Protein AF-A0AAW8KTE1-F1 (afdb_monomer_lite)

pLDDT: mean 93.68, std 6.78, range [60.28, 98.75]

Foldseek 3Di:
DQAPDDPDPCLVVVLVVLCPDVVSKDKDKAFPVCPPLDDDDPDFFDKDFDQQVNCVVVVHDSVVRVVVLVQLQVQWDDWDADSVDFTCTWGPPDPPTRRGDRDRRDHDTMTIDMDGRDDPDDPDDFDDDPVQFGQDVHDGDPPDGDDD

Secondary structure (DSSP, 8-state):
--SSS-TTTTHHHHHHHHHTSGGG-EEEEE-GGGTTSSPPPSSPPEEESSHHHHHHHHTS-HHHHHHHHHHHHHHEE-----TTS--S-EE-S-SS---S----S-SSSEEEEEE-------S------TT-EEEETTEEEEEEE---

Structure (mmCIF, N/CA/C/O backbone):
data_AF-A0AAW8KTE1-F1
#
_entry.id   AF-A0AAW8KTE1-F1
#
loop_
_atom_site.group_PDB
_atom_site.id
_atom_site.type_symbol
_atom_site.label_atom_id
_atom_site.label_alt_id
_atom_site.label_comp_id
_atom_site.label_asym_id
_atom_site.label_entity_id
_atom_site.label_seq_id
_atom_site.pdbx_PDB_ins_code
_atom_site.Cartn_x
_atom_site.Cartn_y
_atom_site.Cartn_z
_atom_site.occupancy
_atom_site.B_iso_or_equiv
_atom_site.auth_seq_id
_atom_site.auth_comp_id
_atom_site.auth_asym_id
_atom_site.auth_atom_id
_atom_site.pdbx_PDB_model_num
ATOM 1 N N . ASP A 1 1 ? 9.555 -0.600 8.625 1.00 89.44 1 ASP A N 1
ATOM 2 C CA . ASP A 1 1 ? 9.144 0.799 8.690 1.00 89.44 1 ASP A CA 1
ATOM 3 C C . ASP A 1 1 ? 8.132 1.171 7.607 1.00 89.44 1 ASP A C 1
ATOM 5 O O . ASP A 1 1 ? 8.443 1.194 6.413 1.00 89.44 1 ASP A O 1
ATOM 9 N N . GLU A 1 2 ? 6.893 1.414 8.018 1.00 89.62 2 GLU A N 1
ATOM 10 C CA . GLU A 1 2 ? 5.809 1.945 7.186 1.00 89.62 2 GLU A CA 1
ATOM 11 C C . GLU A 1 2 ? 5.806 3.478 7.113 1.00 89.62 2 GLU A C 1
ATOM 13 O O . GLU A 1 2 ? 5.233 4.036 6.180 1.00 89.62 2 GLU A O 1
ATOM 18 N N . GLY A 1 3 ? 6.440 4.159 8.072 1.00 89.50 3 GLY A N 1
ATOM 19 C CA . GLY A 1 3 ? 6.468 5.619 8.201 1.00 89.50 3 GLY A CA 1
ATOM 20 C C . GLY A 1 3 ? 7.753 6.280 7.704 1.00 89.50 3 GLY A C 1
ATOM 21 O O . GLY A 1 3 ? 7.876 7.481 7.829 1.00 89.50 3 GLY A O 1
ATOM 22 N N . GLU A 1 4 ? 8.696 5.528 7.142 1.00 89.12 4 GLU A N 1
ATOM 23 C CA . GLU A 1 4 ? 10.080 5.969 6.885 1.00 89.12 4 GLU A CA 1
ATOM 24 C C . GLU A 1 4 ? 10.260 7.259 6.051 1.00 89.12 4 GLU A C 1
ATOM 26 O O . GLU A 1 4 ? 11.167 8.036 6.330 1.00 89.12 4 GLU A O 1
ATOM 31 N N . ASP A 1 5 ? 9.459 7.479 4.998 1.00 86.25 5 ASP A N 1
ATOM 32 C CA . ASP A 1 5 ? 9.621 8.624 4.081 1.00 86.25 5 ASP A CA 1
ATOM 33 C C . ASP A 1 5 ? 8.307 8.959 3.350 1.00 86.25 5 ASP A C 1
ATOM 35 O O . ASP A 1 5 ? 7.384 8.139 3.256 1.00 86.25 5 ASP A O 1
ATOM 39 N N . PHE A 1 6 ? 8.258 10.156 2.765 1.00 76.50 6 PHE A N 1
ATOM 40 C CA . PHE A 1 6 ? 7.196 10.622 1.883 1.00 76.50 6 PHE A CA 1
ATOM 41 C C . PHE A 1 6 ? 7.136 9.863 0.546 1.00 76.50 6 PHE A C 1
ATOM 43 O O . PHE A 1 6 ? 8.109 9.313 0.018 1.00 76.50 6 PHE A O 1
ATOM 50 N N . TRP A 1 7 ? 5.955 9.912 -0.071 1.00 64.94 7 TRP A N 1
ATOM 51 C CA . TRP A 1 7 ? 5.765 9.618 -1.494 1.00 64.94 7 TRP A CA 1
ATOM 52 C C . TRP A 1 7 ? 6.695 10.514 -2.348 1.00 64.94 7 TRP A C 1
ATOM 54 O O . TRP A 1 7 ? 6.834 11.686 -2.001 1.00 64.94 7 TRP A O 1
ATOM 64 N N . PRO A 1 8 ? 7.352 10.050 -3.441 1.00 60.28 8 PRO A N 1
ATOM 65 C CA . PRO A 1 8 ? 7.120 8.837 -4.235 1.00 60.28 8 PRO A CA 1
ATOM 66 C C . PRO A 1 8 ? 8.169 7.718 -4.072 1.00 60.28 8 PRO A C 1
ATOM 68 O O . PRO A 1 8 ? 8.145 6.748 -4.826 1.00 60.28 8 PRO A O 1
ATOM 71 N N . LYS A 1 9 ? 9.112 7.787 -3.129 1.00 61.88 9 LYS A N 1
ATOM 72 C CA . LYS A 1 9 ? 10.313 6.921 -3.177 1.00 61.88 9 LYS A CA 1
ATOM 73 C C . LYS A 1 9 ? 10.082 5.425 -2.893 1.00 61.88 9 LYS A C 1
ATOM 75 O O . LYS A 1 9 ? 11.018 4.638 -3.007 1.00 61.88 9 LYS A O 1
ATOM 80 N N . ARG A 1 10 ? 8.860 4.997 -2.543 1.00 72.25 10 ARG A N 1
ATOM 81 C CA . ARG A 1 10 ? 8.584 3.630 -2.050 1.00 72.25 10 ARG A CA 1
ATOM 82 C C . ARG A 1 10 ? 7.570 2.806 -2.844 1.00 72.25 10 ARG A C 1
ATOM 84 O O . ARG A 1 10 ? 7.363 1.645 -2.491 1.00 72.25 10 ARG A O 1
ATOM 91 N N . TYR A 1 11 ? 6.970 3.323 -3.923 1.00 75.44 11 TYR A N 1
ATOM 92 C CA . TYR A 1 11 ? 5.962 2.544 -4.672 1.00 75.44 11 TYR A CA 1
ATOM 93 C C . TYR A 1 11 ? 6.524 1.215 -5.208 1.00 75.44 11 TYR A C 1
ATOM 95 O O . TYR A 1 11 ? 5.805 0.221 -5.241 1.00 75.44 11 TYR A O 1
ATOM 103 N N . ALA A 1 12 ? 7.816 1.159 -5.554 1.00 78.56 12 ALA A N 1
ATOM 104 C CA . ALA A 1 12 ? 8.465 -0.065 -6.025 1.00 78.56 12 ALA A CA 1
ATOM 105 C C . ALA A 1 12 ? 8.602 -1.136 -4.923 1.00 78.56 12 ALA A C 1
ATOM 107 O O . ALA A 1 12 ? 8.443 -2.328 -5.196 1.00 78.56 12 ALA A O 1
ATOM 108 N N . ILE A 1 13 ? 8.866 -0.726 -3.674 1.00 85.25 13 ILE A N 1
ATOM 109 C CA . ILE A 1 13 ? 8.953 -1.640 -2.524 1.00 85.25 13 ILE A CA 1
ATOM 110 C C . ILE A 1 13 ? 7.561 -2.187 -2.211 1.00 85.25 13 ILE A C 1
ATOM 112 O O . ILE A 1 13 ? 7.375 -3.403 -2.178 1.00 85.25 13 ILE A O 1
ATOM 116 N N . TRP A 1 14 ? 6.573 -1.302 -2.056 1.00 86.75 14 TRP A N 1
ATOM 117 C CA . TRP A 1 14 ? 5.196 -1.698 -1.762 1.00 86.75 14 TRP A CA 1
ATOM 118 C C . TRP A 1 14 ? 4.600 -2.560 -2.870 1.00 86.75 14 TRP A C 1
ATOM 120 O O . TRP A 1 14 ? 4.066 -3.626 -2.582 1.00 86.75 14 TRP A O 1
ATOM 130 N N . GLY A 1 15 ? 4.779 -2.184 -4.139 1.00 89.81 15 GLY A N 1
ATOM 131 C CA . GLY A 1 15 ? 4.321 -2.979 -5.279 1.00 89.81 15 GLY A CA 1
ATOM 132 C C . GLY A 1 15 ? 4.882 -4.403 -5.263 1.00 89.81 15 GLY A C 1
ATOM 133 O O . GLY A 1 15 ? 4.136 -5.359 -5.469 1.00 89.81 15 GLY A O 1
ATOM 134 N N . ARG A 1 16 ? 6.170 -4.571 -4.928 1.00 89.75 16 ARG A N 1
ATOM 135 C CA . ARG A 1 16 ? 6.792 -5.895 -4.766 1.00 89.75 16 ARG A CA 1
ATOM 136 C C . ARG A 1 16 ? 6.205 -6.680 -3.589 1.00 89.75 16 ARG A C 1
ATOM 138 O O . ARG A 1 16 ? 6.032 -7.889 -3.715 1.00 89.75 16 ARG A O 1
ATOM 145 N N . LEU A 1 17 ? 5.937 -6.032 -2.454 1.00 92.31 17 LEU A N 1
ATOM 146 C CA . LEU A 1 17 ? 5.344 -6.685 -1.279 1.00 92.31 17 LEU A CA 1
ATOM 147 C C . LEU A 1 17 ? 3.906 -7.138 -1.553 1.00 92.31 17 LEU A C 1
ATOM 149 O O . LEU A 1 17 ? 3.570 -8.282 -1.253 1.00 92.31 17 LEU A O 1
ATOM 153 N N . VAL A 1 18 ? 3.093 -6.289 -2.190 1.00 94.94 18 VAL A N 1
ATOM 154 C CA . VAL A 1 18 ? 1.717 -6.618 -2.593 1.00 94.94 18 VAL A CA 1
ATOM 155 C C . VAL A 1 18 ? 1.707 -7.740 -3.633 1.00 94.94 18 VAL A C 1
ATOM 157 O O . VAL A 1 18 ? 0.908 -8.664 -3.525 1.00 94.94 18 VAL A O 1
ATOM 160 N N . ALA A 1 19 ? 2.636 -7.736 -4.595 1.00 94.50 19 ALA A N 1
ATOM 161 C CA . ALA A 1 19 ? 2.740 -8.795 -5.605 1.00 94.50 19 ALA A CA 1
ATOM 162 C C . ALA A 1 19 ? 3.029 -10.189 -5.021 1.00 94.50 19 ALA A C 1
ATOM 164 O O . ALA A 1 19 ? 2.783 -11.189 -5.694 1.00 94.50 19 ALA A O 1
ATOM 165 N N . LYS A 1 20 ? 3.555 -10.260 -3.791 1.00 95.62 20 LYS A N 1
ATOM 166 C CA . LYS A 1 20 ? 3.801 -11.511 -3.059 1.00 95.62 20 LYS A CA 1
ATOM 167 C C . LYS A 1 20 ? 2.612 -11.969 -2.209 1.00 95.62 20 LYS A C 1
ATOM 169 O O . LYS A 1 20 ? 2.659 -13.081 -1.692 1.00 95.62 20 LYS A O 1
ATOM 174 N N . GLN A 1 21 ? 1.579 -11.145 -2.045 1.00 96.25 21 GLN A N 1
ATOM 175 C CA . GLN A 1 21 ? 0.380 -11.528 -1.303 1.00 96.25 21 GLN A CA 1
ATOM 176 C C . GLN A 1 21 ? -0.519 -12.449 -2.142 1.00 96.25 21 GLN A C 1
ATOM 178 O O . GLN A 1 21 ? -0.499 -12.368 -3.377 1.00 96.25 21 GLN A O 1
ATOM 183 N N . PRO A 1 22 ? -1.341 -13.306 -1.507 1.00 95.06 22 PRO A N 1
ATOM 184 C CA . PRO A 1 22 ? -2.375 -14.062 -2.205 1.00 95.06 22 PRO A CA 1
ATOM 185 C C . PRO A 1 22 ? -3.233 -13.143 -3.080 1.00 95.06 22 PRO A C 1
ATOM 187 O O . PRO A 1 22 ? -3.622 -12.061 -2.653 1.00 95.06 22 PRO A O 1
ATOM 190 N N . GLN A 1 23 ? -3.505 -13.559 -4.320 1.00 95.25 23 GLN A N 1
ATOM 191 C CA . GLN A 1 23 ? -4.252 -12.768 -5.316 1.00 95.25 23 GLN A CA 1
ATOM 192 C C . GLN A 1 23 ? -3.635 -11.398 -5.666 1.00 95.25 23 GLN A C 1
ATOM 194 O O . GLN A 1 23 ? -4.275 -10.598 -6.351 1.00 95.25 23 GLN A O 1
ATOM 199 N N . GLN A 1 24 ? -2.397 -11.134 -5.228 1.00 96.62 24 GLN A N 1
ATOM 200 C CA . GLN A 1 24 ? -1.677 -9.881 -5.453 1.00 96.62 24 GLN A CA 1
ATOM 201 C C . GLN A 1 24 ? -2.480 -8.656 -4.997 1.00 96.62 24 GLN A C 1
ATOM 203 O O . GLN A 1 24 ? -2.564 -7.653 -5.708 1.00 96.62 24 GLN A O 1
ATOM 208 N N . ILE A 1 25 ? -3.118 -8.758 -3.831 1.00 95.75 25 ILE A N 1
ATOM 209 C CA . ILE A 1 25 ? -3.950 -7.703 -3.260 1.0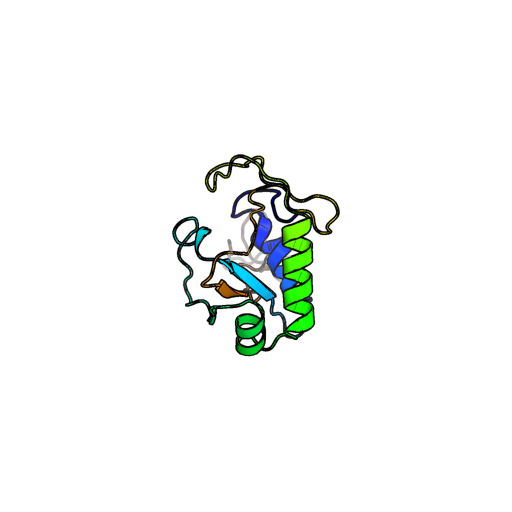0 95.75 25 ILE A CA 1
ATOM 210 C C . ILE A 1 25 ? -3.500 -7.367 -1.840 1.00 95.75 25 ILE A C 1
ATOM 212 O O . ILE A 1 25 ? -3.097 -8.238 -1.072 1.00 95.75 25 ILE A O 1
ATOM 216 N N . ALA A 1 26 ? -3.577 -6.086 -1.500 1.00 96.06 26 ALA A N 1
ATOM 217 C CA . ALA A 1 26 ? -3.502 -5.580 -0.136 1.00 96.06 26 ALA A CA 1
ATOM 218 C C . ALA A 1 26 ? -4.541 -4.467 0.043 1.00 96.06 26 ALA A C 1
ATOM 220 O O . ALA A 1 26 ? -5.155 -4.031 -0.932 1.00 96.06 26 ALA A O 1
ATOM 221 N N . TYR A 1 27 ? -4.728 -3.986 1.269 1.00 96.31 27 TYR A N 1
ATOM 222 C CA . TYR A 1 27 ? -5.657 -2.899 1.564 1.00 96.31 27 TYR A CA 1
ATOM 223 C C . TYR A 1 27 ? -4.964 -1.812 2.379 1.00 96.31 27 TYR A C 1
ATOM 225 O O . TYR A 1 27 ? -4.323 -2.104 3.383 1.00 96.31 27 TYR A O 1
ATOM 233 N N . SER A 1 28 ? -5.111 -0.557 1.954 1.00 95.00 28 SER A N 1
ATOM 234 C CA . SER A 1 28 ? -4.825 0.600 2.802 1.00 95.00 28 SER A CA 1
ATOM 235 C C . SER A 1 28 ? -6.092 0.944 3.574 1.00 95.00 28 SER A C 1
ATOM 237 O O . SER A 1 28 ? -7.118 1.253 2.960 1.00 95.00 28 SER A O 1
ATOM 239 N N . ILE A 1 29 ? -6.030 0.840 4.901 1.00 97.31 29 ILE A N 1
ATOM 240 C CA . ILE A 1 29 ? -7.154 1.118 5.794 1.00 97.31 29 ILE A CA 1
ATOM 241 C C . ILE A 1 29 ? -6.929 2.466 6.467 1.00 97.31 29 ILE A C 1
ATOM 243 O O . ILE A 1 29 ? -5.851 2.733 6.993 1.00 97.31 29 ILE A O 1
ATOM 247 N N . ILE A 1 30 ? -7.957 3.307 6.443 1.00 96.62 30 ILE A N 1
ATOM 248 C CA . ILE A 1 30 ? -7.983 4.597 7.130 1.00 96.62 30 ILE A CA 1
ATOM 249 C C . ILE A 1 30 ? -9.303 4.760 7.875 1.00 96.62 30 ILE A C 1
ATOM 251 O O . ILE A 1 30 ? -10.283 4.061 7.603 1.00 96.62 30 ILE A O 1
ATOM 255 N N . ASP A 1 31 ? -9.353 5.754 8.749 1.00 97.19 31 ASP A N 1
ATOM 256 C CA . ASP A 1 31 ? -10.585 6.203 9.376 1.00 97.19 31 ASP A CA 1
ATOM 257 C C . ASP A 1 31 ? -10.913 7.657 8.997 1.00 97.19 31 ASP A C 1
ATOM 259 O O . ASP A 1 31 ? -10.253 8.282 8.155 1.00 97.19 31 ASP A O 1
ATOM 263 N N . SER A 1 32 ? -11.980 8.194 9.582 1.00 96.62 32 SER A N 1
ATOM 264 C CA . SER A 1 32 ? -12.481 9.526 9.246 1.00 96.62 32 SER A CA 1
ATOM 265 C C . SER A 1 32 ? -11.476 10.659 9.491 1.00 96.62 32 SER A C 1
ATOM 267 O O . SER A 1 32 ? -11.560 11.684 8.810 1.00 96.62 32 SER A O 1
ATOM 269 N N . LYS A 1 33 ? -10.487 10.479 10.380 1.00 95.56 33 LYS A N 1
ATOM 270 C CA . LYS A 1 33 ? -9.476 11.502 10.703 1.00 95.56 33 LYS A CA 1
ATOM 271 C C . LYS A 1 33 ? -8.530 11.776 9.541 1.00 95.56 33 LYS A C 1
ATOM 273 O O . LYS A 1 33 ? -7.981 12.873 9.451 1.00 95.56 33 LYS A O 1
ATOM 278 N N . ALA A 1 34 ? -8.321 10.798 8.661 1.00 93.12 34 ALA A N 1
ATOM 279 C CA . ALA A 1 34 ? -7.401 10.918 7.532 1.00 93.12 34 ALA A CA 1
ATOM 280 C C . ALA A 1 34 ? -8.031 11.595 6.303 1.00 93.12 34 ALA A C 1
ATOM 282 O O . ALA A 1 34 ? -7.312 12.022 5.399 1.00 93.12 34 ALA A O 1
ATOM 283 N N . ILE A 1 35 ? -9.362 11.705 6.240 1.00 91.50 35 ILE A N 1
ATOM 284 C CA . ILE A 1 35 ? -10.056 12.267 5.076 1.00 91.50 35 ILE A CA 1
ATOM 285 C C . ILE A 1 35 ? -9.619 13.719 4.842 1.00 91.50 35 ILE A C 1
ATOM 287 O O . ILE A 1 35 ? -9.644 14.552 5.744 1.00 91.50 35 ILE A O 1
ATOM 291 N N . GLY A 1 36 ? -9.201 14.014 3.607 1.00 89.50 36 GLY A N 1
ATOM 292 C CA . GLY A 1 36 ? -8.692 15.330 3.210 1.00 89.50 36 GLY A CA 1
ATOM 293 C C . GLY A 1 36 ? -7.219 15.588 3.553 1.00 89.50 36 GLY A C 1
ATOM 294 O O . GLY A 1 36 ? -6.730 16.674 3.260 1.00 89.50 36 GLY A O 1
ATOM 295 N N . ARG A 1 37 ? -6.502 14.615 4.135 1.00 89.88 37 ARG A N 1
ATOM 296 C CA . ARG A 1 37 ? -5.081 14.736 4.527 1.00 89.88 37 ARG A CA 1
ATOM 297 C C . ARG A 1 37 ? -4.115 13.961 3.623 1.00 89.88 37 ARG A C 1
ATOM 299 O O . ARG A 1 37 ? -2.952 13.788 3.965 1.00 89.88 37 ARG A O 1
ATOM 306 N N . PHE A 1 38 ? -4.590 13.470 2.483 1.00 85.38 38 PHE A N 1
ATOM 307 C CA . PHE A 1 38 ? -3.789 12.771 1.479 1.00 85.38 38 PHE A CA 1
ATOM 308 C C . PHE A 1 38 ? -4.358 13.027 0.078 1.00 85.38 38 PHE A C 1
ATOM 310 O O . PHE A 1 38 ? -5.480 13.516 -0.068 1.00 85.38 38 PHE A O 1
ATOM 317 N N . MET A 1 39 ? -3.572 12.710 -0.957 1.00 83.50 39 MET A N 1
ATOM 318 C CA . MET A 1 39 ? -3.991 12.870 -2.351 1.00 83.50 39 MET A CA 1
ATOM 319 C C . MET A 1 39 ? -5.291 12.088 -2.618 1.00 83.50 39 MET A C 1
ATOM 321 O O . MET A 1 39 ? -5.342 10.903 -2.283 1.00 83.50 39 MET A O 1
ATOM 325 N N . PRO A 1 40 ? -6.322 12.704 -3.229 1.00 84.62 40 PRO A N 1
ATOM 326 C CA . PRO A 1 40 ? -7.589 12.031 -3.477 1.00 84.62 40 PRO A CA 1
ATOM 327 C C . PRO A 1 40 ? -7.399 10.710 -4.236 1.00 84.62 40 PRO A C 1
ATOM 329 O O . PRO A 1 40 ? -6.682 10.675 -5.241 1.00 84.62 40 PRO A O 1
ATOM 332 N N . PRO A 1 41 ? -8.025 9.617 -3.776 1.00 86.00 41 PRO A N 1
ATOM 333 C CA . PRO A 1 41 ? -7.911 8.332 -4.440 1.00 86.00 41 PRO A CA 1
ATOM 334 C C . PRO A 1 41 ? -8.673 8.365 -5.770 1.00 86.00 41 PRO A C 1
ATOM 336 O O . PRO A 1 41 ? -9.753 8.943 -5.870 1.00 86.00 41 PRO A O 1
ATOM 339 N N . VAL A 1 42 ? -8.120 7.709 -6.793 1.00 86.44 42 VAL A N 1
ATOM 340 C CA . VAL A 1 42 ? -8.769 7.586 -8.114 1.00 86.44 42 VAL A CA 1
ATOM 341 C C . VAL A 1 42 ? -10.041 6.735 -8.031 1.00 86.44 42 VAL A C 1
ATOM 343 O O . VAL A 1 42 ? -11.005 6.978 -8.752 1.00 86.44 42 VAL A O 1
ATOM 346 N N . PHE A 1 43 ? -10.054 5.746 -7.134 1.00 88.31 43 PHE A N 1
ATOM 347 C CA . PHE A 1 43 ? -11.180 4.843 -6.913 1.00 88.31 43 PHE A CA 1
ATOM 348 C C . PHE A 1 43 ? -11.785 5.053 -5.527 1.00 88.31 43 PHE A C 1
ATOM 350 O O . PHE A 1 43 ? -11.076 5.334 -4.560 1.00 88.31 43 PHE A O 1
ATOM 357 N N . ALA A 1 44 ? -13.102 4.872 -5.423 1.00 91.31 44 ALA A N 1
ATOM 358 C CA . ALA A 1 44 ? -13.790 4.921 -4.142 1.00 91.31 44 ALA A CA 1
ATOM 359 C C . ALA A 1 44 ? -13.319 3.782 -3.223 1.00 91.31 44 ALA A C 1
ATOM 361 O O . ALA A 1 44 ? -13.203 2.632 -3.648 1.00 91.31 44 ALA A O 1
ATOM 362 N N . GLY A 1 45 ? -13.075 4.109 -1.954 1.00 94.06 45 GLY A N 1
ATOM 363 C CA . GLY A 1 45 ? -12.804 3.119 -0.918 1.00 94.06 45 GLY A CA 1
ATOM 364 C C . GLY A 1 45 ? -14.088 2.431 -0.462 1.00 94.06 45 GLY A C 1
ATOM 365 O O . GLY A 1 45 ? -15.168 3.028 -0.466 1.00 94.06 45 GLY A O 1
ATOM 366 N N . VAL A 1 46 ? -13.969 1.180 -0.025 1.00 98.00 46 VAL A N 1
ATOM 367 C CA . VAL A 1 46 ? -15.063 0.471 0.644 1.00 98.00 46 VAL A CA 1
ATOM 368 C C . VAL A 1 46 ? -15.269 1.106 2.014 1.00 98.00 46 VAL A C 1
ATOM 370 O O . VAL A 1 46 ? -14.326 1.178 2.793 1.00 98.00 46 VAL A O 1
ATOM 373 N N . LYS A 1 47 ? -16.486 1.577 2.298 1.00 98.19 47 LYS A N 1
ATOM 374 C CA . LYS A 1 47 ? -16.843 2.278 3.539 1.00 98.19 47 LYS A CA 1
ATOM 375 C C . LYS A 1 47 ? -17.609 1.365 4.499 1.00 98.19 47 LYS A C 1
ATOM 377 O O . LYS A 1 47 ? -18.544 0.674 4.077 1.00 98.19 47 LYS A O 1
ATOM 382 N N . ALA A 1 48 ? -17.281 1.429 5.785 1.00 98.56 48 ALA A N 1
ATOM 383 C CA . ALA A 1 48 ? -17.980 0.723 6.860 1.00 98.56 48 ALA A CA 1
ATOM 384 C C . ALA A 1 48 ? -17.983 1.536 8.164 1.00 98.56 48 ALA A C 1
ATOM 386 O O . ALA A 1 48 ? -17.184 2.458 8.328 1.00 98.56 48 ALA A O 1
ATOM 387 N N . ASN A 1 49 ? -18.875 1.204 9.095 1.00 98.50 49 ASN A N 1
ATOM 388 C CA . ASN A 1 49 ? -18.960 1.857 10.406 1.00 98.50 49 ASN A CA 1
ATOM 389 C C . ASN A 1 49 ? -18.219 1.084 11.511 1.00 98.50 49 ASN A C 1
ATOM 391 O O . ASN A 1 49 ? -18.113 1.579 12.628 1.00 98.50 49 ASN A O 1
ATOM 395 N N . SER A 1 50 ? -17.676 -0.097 11.206 1.00 98.69 50 SER A N 1
ATOM 396 C CA . SER A 1 50 ? -16.795 -0.867 12.091 1.00 98.69 50 SER A CA 1
ATOM 397 C C . SER A 1 50 ? -15.720 -1.616 11.293 1.00 98.69 50 SER A C 1
ATOM 399 O O . SER A 1 50 ? -15.884 -1.848 10.094 1.00 98.69 50 SER A O 1
ATOM 401 N N . ILE A 1 51 ? -14.628 -2.015 11.955 1.00 98.69 51 ILE A N 1
ATOM 402 C CA . ILE A 1 51 ? -13.569 -2.838 11.342 1.00 98.69 51 ILE A CA 1
ATOM 403 C C . ILE A 1 51 ? -14.095 -4.223 10.946 1.00 98.69 51 ILE A C 1
ATOM 405 O O . ILE A 1 51 ? -13.749 -4.720 9.877 1.00 98.69 51 ILE A O 1
ATOM 409 N N . GLN A 1 52 ? -14.987 -4.811 11.750 1.00 98.62 52 GLN A N 1
ATOM 410 C CA . GLN A 1 52 ? -15.637 -6.080 11.419 1.00 98.62 52 GLN A CA 1
ATOM 411 C C . GLN A 1 52 ? -16.447 -5.975 10.118 1.00 98.62 52 GLN A C 1
ATOM 413 O O . GLN A 1 52 ? -16.237 -6.764 9.200 1.00 98.62 52 GLN A O 1
ATOM 418 N N . GLU A 1 53 ? -17.332 -4.977 10.011 1.00 98.75 53 GLU A N 1
ATOM 419 C CA . GLU A 1 53 ? -18.134 -4.758 8.800 1.00 98.75 53 GLU A CA 1
ATOM 420 C C . GLU A 1 53 ? -17.228 -4.457 7.593 1.00 98.75 53 GLU A C 1
ATOM 422 O O . GLU A 1 53 ? -17.501 -4.892 6.472 1.00 98.75 53 GLU A O 1
ATOM 427 N N . LEU A 1 54 ? -16.126 -3.729 7.811 1.00 98.75 54 LEU A N 1
ATOM 428 C CA . LEU A 1 54 ? -15.143 -3.456 6.767 1.00 98.75 54 LEU A CA 1
ATOM 429 C C . LEU A 1 54 ? -14.522 -4.752 6.243 1.00 98.75 54 LEU A C 1
ATOM 431 O O . LEU A 1 54 ? -14.498 -4.938 5.028 1.00 98.75 54 LEU A O 1
ATOM 435 N N . ALA A 1 55 ? -14.066 -5.634 7.140 1.00 98.62 55 ALA A N 1
ATOM 436 C CA . ALA A 1 55 ? -13.454 -6.919 6.808 1.00 98.62 55 ALA A CA 1
ATOM 437 C C . ALA A 1 55 ? -14.387 -7.789 5.962 1.00 98.62 55 ALA A C 1
ATOM 439 O O . ALA A 1 55 ? -13.987 -8.280 4.906 1.00 98.62 55 ALA A O 1
ATOM 440 N N . GLU A 1 56 ? -15.647 -7.909 6.385 1.00 98.44 56 GLU A N 1
ATOM 441 C CA . GLU A 1 56 ? -16.682 -8.668 5.679 1.00 98.44 56 GLU A CA 1
ATOM 442 C C . GLU A 1 56 ? -16.896 -8.122 4.258 1.00 98.44 56 GLU A C 1
ATOM 444 O O . GLU A 1 56 ? -16.914 -8.887 3.292 1.00 98.44 56 GLU A O 1
ATOM 449 N N . LYS A 1 57 ? -16.975 -6.793 4.102 1.00 98.44 57 LYS A N 1
ATOM 450 C CA . LYS A 1 57 ? -17.162 -6.142 2.793 1.00 98.44 57 LYS A CA 1
ATOM 451 C C . LYS A 1 57 ? -15.980 -6.315 1.840 1.00 98.44 57 LYS A C 1
ATOM 453 O O . LYS A 1 57 ? -16.189 -6.325 0.628 1.00 98.44 57 LYS A O 1
ATOM 458 N N . ILE A 1 58 ? -14.756 -6.412 2.359 1.00 97.56 58 ILE A N 1
ATOM 459 C CA . ILE A 1 58 ? -13.546 -6.610 1.543 1.00 97.56 58 ILE A CA 1
ATOM 460 C C . ILE A 1 58 ? -13.112 -8.078 1.443 1.00 97.56 58 ILE A C 1
ATOM 462 O O . ILE A 1 58 ? -12.125 -8.365 0.770 1.00 97.56 58 ILE A O 1
ATOM 466 N N . GLY A 1 59 ? -13.850 -9.006 2.061 1.00 97.19 59 GLY A N 1
ATOM 467 C CA . GLY A 1 59 ? -13.590 -10.445 1.987 1.00 97.19 59 GLY A CA 1
ATOM 468 C C . GLY A 1 59 ? -12.387 -10.923 2.808 1.00 97.19 59 GLY A C 1
ATOM 469 O O . GLY A 1 59 ? -11.764 -11.917 2.436 1.00 97.19 59 GLY A O 1
ATOM 470 N N . LEU A 1 60 ? -12.043 -10.228 3.896 1.00 97.75 60 LEU A N 1
ATOM 471 C CA . LEU A 1 60 ? -11.029 -10.664 4.864 1.00 97.75 60 LEU A CA 1
ATOM 472 C C . LEU A 1 60 ? -11.678 -11.328 6.085 1.00 97.75 60 LEU A C 1
ATOM 474 O O . LEU A 1 60 ? -12.841 -11.081 6.401 1.00 97.75 60 LEU A O 1
ATOM 478 N N . ASP A 1 61 ? -10.910 -12.151 6.803 1.00 98.31 61 ASP A N 1
ATOM 479 C CA . ASP A 1 61 ? -11.352 -12.692 8.089 1.00 98.31 61 ASP A CA 1
ATOM 480 C C . ASP A 1 61 ? -11.503 -11.561 9.117 1.00 98.31 61 ASP A C 1
ATOM 482 O O . ASP A 1 61 ? -10.538 -10.876 9.465 1.00 98.31 61 ASP A O 1
ATOM 486 N N . ALA A 1 62 ? -12.728 -11.367 9.606 1.00 98.44 62 ALA A N 1
ATOM 487 C CA . ALA A 1 62 ? -13.052 -10.246 10.477 1.00 98.44 62 ALA A CA 1
ATOM 488 C C . ALA A 1 62 ? -12.330 -10.297 11.825 1.00 98.44 62 ALA A C 1
ATOM 490 O O . ALA A 1 62 ? -11.902 -9.259 12.323 1.00 98.44 62 ALA A O 1
ATOM 491 N N . LYS A 1 63 ? -12.155 -11.490 12.404 1.00 98.50 63 LYS A N 1
ATOM 492 C CA . LYS A 1 63 ? -11.460 -11.641 13.691 1.00 98.50 63 LYS A CA 1
ATOM 493 C C . LYS A 1 63 ? -9.993 -11.252 13.567 1.00 98.50 63 LYS A C 1
ATOM 495 O O . LYS A 1 63 ? -9.497 -10.492 14.392 1.00 98.50 63 LYS A O 1
ATOM 500 N N . THR A 1 64 ? -9.335 -11.735 12.517 1.00 98.44 64 THR A N 1
ATOM 501 C CA . THR A 1 64 ? -7.939 -11.420 12.211 1.00 98.44 64 THR A CA 1
ATOM 502 C C . THR A 1 64 ? -7.768 -9.923 11.989 1.00 98.44 64 THR A C 1
ATOM 504 O O . THR A 1 64 ? -6.895 -9.325 12.608 1.00 98.44 64 THR A O 1
ATOM 507 N N . LEU A 1 65 ? -8.626 -9.291 11.174 1.00 98.56 65 LEU A N 1
ATOM 508 C CA . LEU A 1 65 ? -8.493 -7.858 10.906 1.00 98.56 65 LEU A CA 1
ATOM 509 C C . LEU A 1 65 ? -8.738 -7.001 12.155 1.00 98.56 65 LEU A C 1
ATOM 511 O O . LEU A 1 65 ? -7.979 -6.065 12.398 1.00 98.56 65 LEU A O 1
ATOM 515 N N . CYS A 1 66 ? -9.766 -7.312 12.951 1.00 98.56 66 CYS A N 1
ATOM 516 C CA . CYS A 1 66 ? -10.008 -6.614 14.215 1.00 98.56 66 CYS A CA 1
ATOM 517 C C . CYS A 1 66 ? -8.798 -6.728 15.146 1.00 98.56 66 CYS A C 1
ATOM 519 O O . CYS A 1 66 ? -8.338 -5.711 15.653 1.00 98.56 66 CYS A O 1
ATOM 521 N N . HIS A 1 67 ? -8.236 -7.931 15.294 1.00 98.50 67 HIS A N 1
ATOM 522 C CA . HIS A 1 67 ? -7.048 -8.147 16.113 1.00 98.50 67 HIS A CA 1
ATOM 523 C C . HIS A 1 67 ? -5.842 -7.343 15.609 1.00 98.50 67 HIS A C 1
ATOM 525 O O . HIS A 1 67 ? -5.204 -6.653 16.393 1.00 98.50 67 HIS A O 1
ATOM 531 N N . THR A 1 68 ? -5.580 -7.337 14.297 1.00 98.19 68 THR A N 1
ATOM 532 C CA . THR A 1 68 ? -4.500 -6.530 13.705 1.00 98.19 68 THR A CA 1
ATOM 533 C C . THR A 1 68 ? -4.672 -5.034 13.981 1.00 98.19 68 THR A C 1
ATOM 535 O O . THR A 1 68 ? -3.699 -4.345 14.280 1.00 98.19 68 THR A O 1
ATOM 538 N N . VAL A 1 69 ? -5.900 -4.509 13.893 1.00 98.38 69 VAL A N 1
ATOM 539 C CA . VAL A 1 69 ? -6.172 -3.093 14.193 1.00 98.38 69 VAL A CA 1
ATOM 540 C C . VAL A 1 69 ? -6.023 -2.800 15.688 1.00 98.38 69 VAL A C 1
ATOM 542 O O . VAL A 1 69 ? -5.488 -1.754 16.049 1.00 98.38 69 VAL A O 1
ATOM 545 N N . GLU A 1 70 ? -6.449 -3.713 16.559 1.00 98.38 70 GLU A N 1
ATOM 546 C CA . GLU A 1 70 ? -6.241 -3.603 18.006 1.00 98.38 70 GLU A CA 1
ATOM 547 C C . GLU A 1 70 ? -4.749 -3.581 18.363 1.00 98.38 70 GLU A C 1
ATOM 549 O O . GLU A 1 70 ? -4.327 -2.694 19.103 1.00 98.38 70 GLU A O 1
ATOM 554 N N . GLU A 1 71 ? -3.945 -4.488 17.802 1.00 98.38 71 GLU A N 1
ATOM 555 C CA . GLU A 1 71 ? -2.488 -4.520 17.992 1.00 98.38 71 GLU A CA 1
ATOM 556 C C . GLU A 1 71 ? -1.826 -3.231 17.494 1.00 98.38 71 GLU A C 1
ATOM 558 O O . GLU A 1 71 ? -1.006 -2.640 18.196 1.00 98.38 71 GLU A O 1
ATOM 563 N N . PHE A 1 72 ? -2.218 -2.743 16.313 1.00 98.38 72 PHE A N 1
ATOM 564 C CA . PHE A 1 72 ? -1.722 -1.476 15.780 1.00 98.38 72 PHE A CA 1
ATOM 565 C C . PHE A 1 72 ? -2.071 -0.290 16.689 1.00 98.38 72 PHE A C 1
ATOM 567 O O . PHE A 1 72 ? -1.206 0.534 16.988 1.00 98.38 72 PHE A O 1
ATOM 574 N N . ASN A 1 73 ? -3.316 -0.213 17.164 1.00 98.38 73 ASN A N 1
ATOM 575 C CA . ASN A 1 73 ? -3.757 0.847 18.067 1.00 98.38 73 ASN A CA 1
ATOM 576 C C . ASN A 1 73 ? -3.015 0.786 19.409 1.00 98.38 73 ASN A C 1
ATOM 578 O O . ASN A 1 73 ? -2.626 1.824 19.928 1.00 98.38 73 ASN A O 1
ATOM 582 N N . GLN A 1 74 ? -2.767 -0.407 19.956 1.00 98.38 74 GLN A N 1
ATOM 583 C CA . GLN A 1 74 ? -1.981 -0.578 21.186 1.00 98.38 74 GLN A CA 1
ATOM 584 C C . GLN A 1 74 ? -0.505 -0.205 21.008 1.00 98.38 74 GLN A C 1
ATOM 586 O O . GLN A 1 74 ? 0.131 0.246 21.959 1.00 98.38 74 GLN A O 1
ATOM 591 N N . ALA A 1 75 ? 0.037 -0.396 19.805 1.00 98.31 75 ALA A N 1
ATOM 592 C CA . ALA A 1 75 ? 1.416 -0.065 19.473 1.00 98.31 75 ALA A CA 1
ATOM 593 C C . ALA A 1 75 ? 1.638 1.438 19.253 1.00 98.31 75 ALA A C 1
ATOM 595 O O . ALA A 1 75 ? 2.780 1.887 19.298 1.00 98.31 75 ALA A O 1
ATOM 596 N N . CYS A 1 76 ? 0.586 2.215 18.982 1.00 98.38 76 CYS A N 1
ATOM 597 C CA . CYS A 1 76 ? 0.693 3.642 18.693 1.00 98.38 76 CYS A CA 1
ATOM 598 C C . CYS A 1 76 ? 1.193 4.446 19.904 1.00 98.38 76 CYS A C 1
ATOM 600 O O . CYS A 1 76 ? 0.636 4.399 20.999 1.00 98.38 76 CYS A O 1
ATOM 602 N N . VAL A 1 77 ? 2.217 5.260 19.665 1.00 97.81 77 VAL A N 1
ATOM 603 C CA . VAL A 1 77 ? 2.773 6.229 20.605 1.00 97.81 77 VAL A CA 1
ATOM 604 C C . VAL A 1 77 ? 2.326 7.618 20.171 1.00 97.81 77 VAL A C 1
ATOM 606 O O . VAL A 1 77 ? 2.590 8.057 19.049 1.00 97.81 77 VAL A O 1
ATOM 609 N N . GLN A 1 78 ? 1.621 8.307 21.067 1.00 95.69 78 GLN A N 1
ATOM 610 C CA . GLN A 1 78 ? 1.077 9.630 20.797 1.00 95.69 78 GLN A CA 1
ATOM 611 C C . GLN A 1 78 ? 2.196 10.663 20.596 1.00 95.69 78 GLN A C 1
ATOM 613 O O . GLN A 1 78 ? 3.055 10.827 21.459 1.00 95.69 78 GLN A O 1
ATOM 618 N N . GLY A 1 79 ? 2.108 11.410 19.495 1.00 95.69 79 GLY A N 1
ATOM 619 C CA . GLY A 1 79 ? 2.915 12.596 19.218 1.00 95.69 79 GLY A CA 1
ATOM 620 C C . GLY A 1 79 ? 2.055 13.790 18.787 1.00 95.69 79 GLY A C 1
ATOM 621 O O . GLY A 1 79 ? 0.849 13.858 19.051 1.00 95.69 79 GLY A O 1
ATOM 622 N N . THR A 1 80 ? 2.678 14.733 18.093 1.00 97.06 80 THR A N 1
ATOM 623 C CA . THR A 1 80 ? 2.074 15.902 17.450 1.00 97.06 80 THR A CA 1
ATOM 624 C C . THR A 1 80 ? 1.841 15.629 15.966 1.00 97.06 80 THR A C 1
ATOM 626 O O . THR A 1 80 ? 2.676 15.923 15.113 1.00 97.06 80 THR A O 1
ATOM 629 N N . PHE A 1 81 ? 0.664 15.093 15.642 1.00 95.38 81 PHE A N 1
ATOM 630 C CA . PHE A 1 81 ? 0.335 14.709 14.270 1.00 95.38 81 PHE A CA 1
ATOM 631 C C . PHE A 1 81 ? 0.479 15.863 13.270 1.00 95.38 81 PHE A C 1
ATOM 633 O O . PHE A 1 81 ? -0.171 16.908 13.397 1.00 95.38 81 PHE A O 1
ATOM 640 N N . ASN A 1 82 ? 1.247 15.624 12.208 1.00 94.25 82 ASN A N 1
ATOM 641 C CA . ASN A 1 82 ? 1.347 16.524 11.070 1.00 94.25 82 ASN A CA 1
ATOM 642 C C . ASN A 1 82 ? 1.558 15.751 9.760 1.00 94.25 82 ASN A C 1
ATOM 644 O O . ASN A 1 82 ? 2.662 15.346 9.416 1.00 94.25 82 ASN A O 1
ATOM 648 N N . HIS A 1 83 ? 0.490 15.635 8.969 1.00 91.56 83 HIS A N 1
ATOM 649 C CA . HIS A 1 83 ? 0.495 14.935 7.678 1.00 91.56 83 HIS A CA 1
ATOM 650 C C . HIS A 1 83 ? 1.436 15.512 6.601 1.00 91.56 83 HIS A C 1
ATOM 652 O O . HIS A 1 83 ? 1.619 14.872 5.567 1.00 91.56 83 HIS A O 1
ATOM 658 N N . THR A 1 84 ? 1.999 16.712 6.789 1.00 91.12 84 THR A N 1
ATOM 659 C CA . THR A 1 84 ? 2.856 17.371 5.786 1.00 91.12 84 THR A CA 1
ATOM 660 C C . THR A 1 84 ? 4.345 17.309 6.108 1.00 91.12 84 THR A C 1
ATOM 662 O O . THR A 1 84 ? 5.147 17.736 5.281 1.00 91.12 84 THR A O 1
ATOM 665 N N . VAL A 1 85 ? 4.736 16.818 7.289 1.00 93.25 85 VAL A N 1
ATOM 666 C CA . VAL A 1 85 ? 6.146 16.600 7.670 1.00 93.25 85 VAL A CA 1
ATOM 667 C C . VAL A 1 85 ? 6.327 15.201 8.259 1.00 93.25 85 VAL A C 1
ATOM 669 O O . VAL A 1 85 ? 5.348 14.531 8.566 1.00 93.25 85 VAL A O 1
ATOM 672 N N . LEU A 1 86 ? 7.573 14.753 8.391 1.00 94.69 86 LEU A N 1
ATOM 673 C CA . LEU A 1 86 ? 7.908 13.593 9.211 1.00 94.69 86 LEU A CA 1
ATOM 674 C C . LEU A 1 86 ? 7.606 13.957 10.676 1.00 94.69 86 LEU A C 1
ATOM 676 O O . LEU A 1 86 ? 8.350 14.735 11.272 1.00 94.69 86 LEU A O 1
ATOM 680 N N . ASP A 1 87 ? 6.472 13.491 11.203 1.00 96.00 87 ASP A N 1
ATOM 681 C CA . ASP A 1 87 ? 6.000 13.810 12.556 1.00 96.00 87 ASP A CA 1
ATOM 682 C C . ASP A 1 87 ? 6.497 12.818 13.625 1.00 96.00 87 ASP A C 1
ATOM 684 O O . ASP A 1 87 ? 7.120 11.806 13.343 1.00 96.00 87 ASP A O 1
ATOM 688 N N . ASP A 1 88 ? 6.239 13.101 14.891 1.00 97.12 88 ASP A N 1
ATOM 689 C CA . ASP A 1 88 ? 6.649 12.270 16.029 1.00 97.12 88 ASP A CA 1
ATOM 690 C C . ASP A 1 88 ? 5.585 11.228 16.429 1.00 97.12 88 ASP A C 1
ATOM 692 O O . ASP A 1 88 ? 5.637 10.669 17.524 1.00 97.12 88 ASP A O 1
ATOM 696 N N . CYS A 1 89 ? 4.609 10.949 15.556 1.00 97.56 89 CYS A N 1
ATOM 697 C CA . CYS A 1 89 ? 3.579 9.939 15.798 1.00 97.56 89 CYS A CA 1
ATOM 698 C C . CYS A 1 89 ? 4.076 8.563 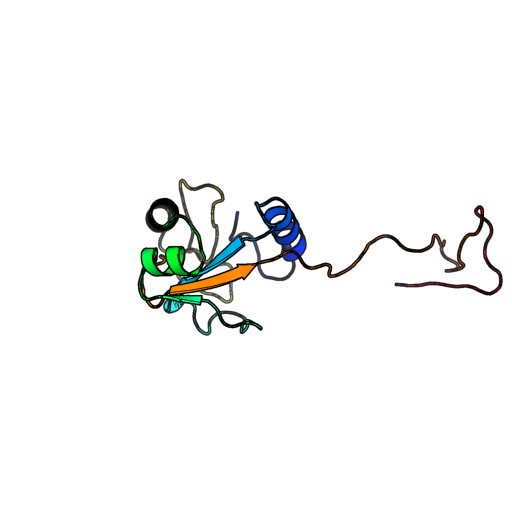15.342 1.00 97.56 89 CYS A C 1
ATOM 700 O O . CYS A 1 89 ? 4.142 8.289 14.140 1.00 97.56 89 CYS A O 1
ATOM 702 N N . THR A 1 90 ? 4.401 7.676 16.285 1.00 98.19 90 THR A N 1
ATOM 703 C CA . THR A 1 90 ? 5.127 6.426 15.986 1.00 98.19 90 THR A CA 1
ATOM 704 C C . THR A 1 90 ? 4.410 5.172 16.492 1.00 98.19 90 THR A C 1
ATOM 706 O O . THR A 1 90 ? 3.369 5.260 17.137 1.00 98.19 90 THR A O 1
ATOM 709 N N . THR A 1 91 ? 4.949 3.987 16.199 1.00 98.50 91 THR A N 1
ATOM 710 C CA . THR A 1 91 ? 4.552 2.735 16.857 1.00 98.50 91 THR A CA 1
ATOM 711 C C . THR A 1 91 ? 5.737 2.042 17.520 1.00 98.50 91 THR A C 1
ATOM 713 O O . THR A 1 91 ? 6.805 1.943 16.908 1.00 98.50 91 THR A O 1
ATOM 716 N N . GLU A 1 92 ? 5.508 1.419 18.670 1.00 97.81 92 GLU A N 1
ATOM 717 C CA . GLU A 1 92 ? 6.464 0.556 19.366 1.00 97.81 92 GLU A CA 1
ATOM 718 C C . GLU A 1 92 ? 5.957 -0.888 19.460 1.00 97.81 92 GLU A C 1
ATOM 720 O O . GLU A 1 92 ? 4.761 -1.150 19.427 1.00 97.81 92 GLU A O 1
ATOM 725 N N . ASN A 1 93 ? 6.877 -1.848 19.591 1.00 96.44 93 ASN A N 1
ATOM 726 C CA . ASN A 1 93 ? 6.563 -3.270 19.802 1.00 96.44 93 ASN A CA 1
ATOM 727 C C . ASN A 1 93 ? 5.718 -3.946 18.696 1.00 96.44 93 ASN A C 1
ATOM 729 O O . ASN A 1 93 ? 5.129 -4.997 18.937 1.00 96.44 93 ASN A O 1
ATOM 733 N N . ILE A 1 94 ? 5.708 -3.400 17.474 1.00 96.94 94 ILE A N 1
ATOM 734 C CA . ILE A 1 94 ? 5.040 -3.980 16.296 1.00 96.94 94 ILE A CA 1
ATOM 735 C C . ILE A 1 94 ? 5.993 -4.060 15.095 1.00 96.94 94 ILE A C 1
ATOM 737 O O . ILE A 1 94 ? 6.906 -3.242 14.947 1.00 96.94 94 ILE A O 1
ATOM 741 N N . VAL A 1 95 ? 5.795 -5.060 14.228 1.00 94.38 95 VAL A N 1
ATOM 742 C CA . VAL A 1 95 ? 6.576 -5.251 12.998 1.00 94.38 95 VAL A CA 1
ATOM 743 C C . VAL A 1 95 ? 5.640 -5.398 11.789 1.00 94.38 95 VAL A C 1
ATOM 745 O O . VAL A 1 95 ? 4.801 -6.295 11.793 1.00 94.38 95 VAL A O 1
ATOM 748 N N . PRO A 1 96 ? 5.831 -4.602 10.719 1.00 92.94 96 PRO A N 1
ATOM 749 C CA . PRO A 1 96 ? 6.771 -3.485 10.629 1.00 92.94 96 PRO A CA 1
ATOM 750 C C . PRO A 1 96 ? 6.373 -2.337 11.568 1.00 92.94 96 PRO A C 1
ATOM 752 O O . PRO A 1 96 ? 5.199 -2.044 11.741 1.00 92.94 96 PRO A O 1
ATOM 755 N N . ASN A 1 97 ? 7.367 -1.654 12.137 1.00 95.44 97 ASN A N 1
ATOM 756 C CA . ASN A 1 97 ? 7.124 -0.397 12.836 1.00 95.44 97 ASN A CA 1
ATOM 757 C C . ASN A 1 97 ? 6.629 0.679 11.858 1.00 95.44 97 ASN A C 1
ATOM 759 O O . ASN A 1 97 ? 6.878 0.594 10.654 1.00 95.44 97 ASN A O 1
ATOM 763 N N . LYS A 1 98 ? 6.007 1.727 12.381 1.00 96.19 98 LYS A N 1
ATOM 764 C CA . LYS A 1 98 ? 5.634 2.943 11.671 1.00 96.19 98 LYS A CA 1
ATOM 765 C C . LYS A 1 98 ? 6.237 4.132 12.413 1.00 96.19 98 LYS A C 1
ATOM 767 O O . LYS A 1 98 ? 5.768 4.492 13.484 1.00 96.19 98 LYS A O 1
ATOM 772 N N . THR A 1 99 ? 7.311 4.704 11.875 1.00 96.69 99 THR A N 1
ATOM 773 C CA . THR A 1 99 ? 8.074 5.777 12.546 1.00 96.69 99 THR A CA 1
ATOM 774 C C . THR A 1 99 ? 7.450 7.164 12.447 1.00 96.69 99 THR A C 1
ATOM 776 O O . THR A 1 99 ? 7.909 8.052 13.147 1.00 96.69 99 THR A O 1
ATOM 779 N N . HIS A 1 100 ? 6.427 7.344 11.606 1.00 96.00 100 HIS A N 1
ATOM 780 C CA . HIS A 1 100 ? 5.721 8.613 11.409 1.00 96.00 100 HIS A CA 1
ATOM 781 C C . HIS A 1 100 ? 4.252 8.347 11.026 1.00 96.00 100 HIS A C 1
ATOM 783 O O . HIS A 1 100 ? 3.919 7.333 10.384 1.00 96.00 100 HIS A O 1
ATOM 789 N N . TRP A 1 101 ? 3.377 9.292 11.359 1.00 95.50 101 TRP A N 1
ATOM 790 C CA . TRP A 1 101 ? 1.935 9.333 11.103 1.00 95.50 101 TRP A CA 1
ATOM 791 C C . TRP A 1 101 ? 1.139 8.171 11.706 1.00 95.50 101 TRP A C 1
ATOM 793 O O . TRP A 1 101 ? 0.087 7.802 11.175 1.00 95.50 101 TRP A O 1
ATOM 803 N N . ALA A 1 102 ? 1.642 7.531 12.760 1.00 97.00 102 ALA A N 1
ATOM 804 C CA . ALA A 1 102 ? 0.910 6.487 13.466 1.00 97.00 102 ALA A CA 1
ATOM 805 C C . ALA A 1 102 ? -0.196 7.106 14.332 1.00 97.00 102 ALA A C 1
ATOM 807 O O . ALA A 1 102 ? 0.061 7.756 15.340 1.00 97.00 102 ALA A O 1
ATOM 808 N N . VAL A 1 103 ? -1.445 6.925 13.918 1.00 95.88 103 VAL A N 1
ATOM 809 C CA . VAL A 1 103 ? -2.627 7.414 14.632 1.00 95.88 103 VAL A CA 1
ATOM 810 C C . VAL A 1 103 ? -3.590 6.252 14.761 1.00 95.88 103 VAL A C 1
ATOM 812 O O . VAL A 1 103 ? -3.757 5.510 13.796 1.00 95.88 103 VAL A O 1
ATOM 815 N N . HIS A 1 104 ? -4.250 6.123 15.913 1.00 97.88 104 HIS A N 1
ATOM 816 C CA . HIS A 1 104 ? -5.250 5.078 16.127 1.00 97.88 104 HIS A CA 1
ATOM 817 C C . HIS A 1 104 ? -6.281 5.036 14.995 1.00 97.88 104 HIS A C 1
ATOM 819 O O . HIS A 1 104 ? -6.744 6.077 14.532 1.00 97.88 104 HIS A O 1
ATOM 825 N N . LEU A 1 105 ? -6.689 3.837 14.604 1.00 97.94 105 LEU A N 1
ATOM 826 C CA . LEU A 1 105 ? -7.862 3.574 13.784 1.00 97.94 105 LEU A CA 1
ATOM 827 C C . LEU A 1 105 ? -9.037 3.279 14.719 1.00 97.94 105 LEU A C 1
ATOM 829 O O . LEU A 1 105 ? -9.281 2.128 15.082 1.00 97.94 105 LEU A O 1
ATOM 833 N N . ASP A 1 106 ? -9.743 4.326 15.138 1.00 97.75 106 ASP A N 1
ATOM 834 C CA . ASP A 1 106 ? -10.803 4.247 16.157 1.00 97.75 106 ASP A CA 1
ATOM 835 C C . ASP A 1 106 ? -12.027 5.129 15.862 1.00 97.75 106 ASP A C 1
ATOM 837 O O . ASP A 1 106 ? -13.042 5.013 16.553 1.00 97.75 106 ASP A O 1
ATOM 841 N N . GLN A 1 107 ? -11.982 5.968 14.818 1.00 98.31 107 GLN A N 1
ATOM 842 C CA . GLN A 1 107 ? -13.050 6.922 14.532 1.00 98.31 107 GLN A CA 1
ATOM 843 C C . GLN A 1 107 ? -13.790 6.606 13.221 1.00 98.31 107 GLN A C 1
ATOM 845 O O . GLN A 1 107 ? -13.361 7.047 12.143 1.00 98.31 107 GLN A O 1
ATOM 850 N N . PRO A 1 108 ? -14.950 5.921 13.277 1.00 97.81 108 PRO A N 1
A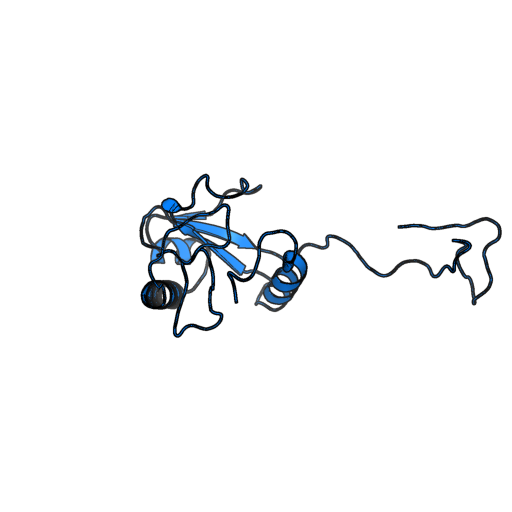TOM 851 C CA . PRO A 1 108 ? -15.721 5.620 12.079 1.00 97.81 108 PRO A CA 1
ATOM 852 C C . PRO A 1 108 ? -16.213 6.899 11.370 1.00 97.81 108 PRO A C 1
ATOM 854 O O . PRO A 1 108 ? -16.360 7.949 11.999 1.00 97.81 108 PRO A O 1
ATOM 857 N N . PRO A 1 109 ? -16.546 6.826 10.069 1.00 98.00 109 PRO A N 1
ATOM 858 C CA . PRO A 1 109 ? -16.455 5.642 9.214 1.00 98.00 109 PRO A CA 1
ATOM 859 C C . PRO A 1 109 ? -15.013 5.250 8.870 1.00 98.00 109 PRO A C 1
ATOM 861 O O . PRO A 1 109 ? -14.142 6.105 8.715 1.00 98.00 109 PRO A O 1
ATOM 864 N N . PHE A 1 110 ? -14.809 3.949 8.689 1.00 98.56 110 PHE A N 1
ATOM 865 C CA . PHE A 1 110 ? -13.574 3.358 8.187 1.00 98.56 110 PHE A CA 1
ATOM 866 C C . PHE A 1 110 ? -13.649 3.166 6.674 1.00 98.56 110 PHE A C 1
ATOM 868 O O . PHE A 1 110 ? -14.731 2.948 6.114 1.00 98.56 110 PHE A O 1
ATOM 875 N N . TYR A 1 111 ? -12.491 3.221 6.023 1.00 98.19 111 TYR A N 1
ATOM 876 C CA . TYR A 1 111 ? -12.351 3.039 4.585 1.00 98.19 111 TYR A CA 1
ATOM 877 C C . TYR A 1 111 ? -11.225 2.061 4.277 1.00 98.19 111 TYR A C 1
ATOM 879 O O . TYR A 1 111 ? -10.154 2.154 4.868 1.00 98.19 111 TYR A O 1
ATOM 887 N N . ALA A 1 112 ? -11.447 1.177 3.308 1.00 97.88 112 ALA A N 1
ATOM 888 C CA . ALA A 1 112 ? -10.421 0.307 2.745 1.00 97.88 112 ALA A CA 1
ATOM 889 C C . A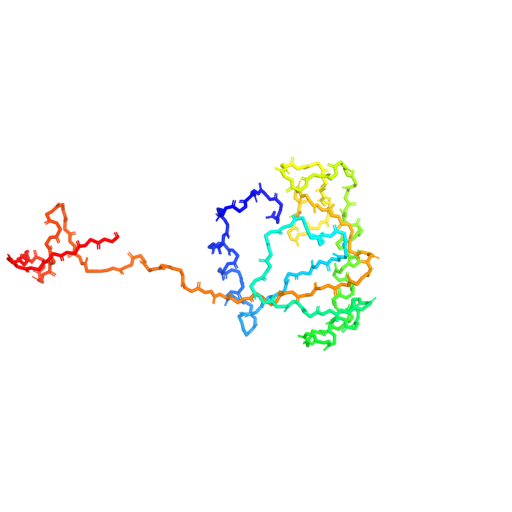LA A 1 112 ? -10.249 0.586 1.249 1.00 97.88 112 ALA A C 1
ATOM 891 O O . ALA A 1 112 ? -11.205 0.503 0.471 1.00 97.88 112 ALA A O 1
ATOM 892 N N . TYR A 1 113 ? -9.017 0.876 0.838 1.00 96.31 113 TYR A N 1
ATOM 893 C CA . TYR A 1 113 ? -8.631 1.049 -0.560 1.00 96.31 113 TYR A CA 1
ATOM 894 C C . TYR A 1 113 ? -7.818 -0.157 -1.013 1.00 96.31 113 TYR A C 1
ATOM 896 O O . TYR A 1 113 ? -6.756 -0.436 -0.456 1.00 96.31 113 TYR A O 1
ATOM 904 N N . ALA A 1 114 ? -8.315 -0.872 -2.021 1.00 95.06 114 ALA A N 1
ATOM 905 C CA . ALA A 1 114 ? -7.603 -2.007 -2.589 1.00 95.06 114 ALA A CA 1
ATOM 906 C C . ALA A 1 114 ? -6.329 -1.537 -3.307 1.00 95.06 114 ALA A C 1
ATOM 908 O O . ALA A 1 114 ? -6.363 -0.648 -4.159 1.00 95.06 114 ALA A O 1
ATOM 909 N N . LEU A 1 115 ? -5.213 -2.176 -2.980 1.00 93.12 115 LEU A N 1
ATOM 910 C CA . LEU A 1 115 ? -3.915 -1.993 -3.608 1.00 93.12 115 LEU A CA 1
ATOM 911 C C . LEU A 1 115 ? -3.619 -3.225 -4.457 1.00 93.12 115 LEU A C 1
ATOM 913 O O . LEU A 1 115 ? -3.669 -4.352 -3.962 1.00 93.12 115 LEU A O 1
ATOM 917 N N . LYS A 1 116 ? -3.280 -3.006 -5.727 1.00 92.69 116 LYS A N 1
ATOM 918 C CA . LYS A 1 116 ? -2.783 -4.045 -6.633 1.00 92.69 116 LYS A CA 1
ATOM 919 C C . LYS A 1 116 ? -1.502 -3.571 -7.316 1.00 92.69 116 LYS A C 1
ATOM 921 O O . LYS A 1 116 ? -1.370 -2.370 -7.564 1.00 92.69 116 LYS A O 1
ATOM 926 N N . PRO A 1 117 ? -0.555 -4.471 -7.626 1.00 91.44 117 PRO A N 1
ATOM 927 C CA . PRO A 1 117 ? 0.634 -4.108 -8.377 1.00 91.44 117 PRO A CA 1
ATOM 928 C C . PRO A 1 117 ? 0.246 -3.580 -9.759 1.00 91.44 117 PRO A C 1
ATOM 930 O O . PRO A 1 117 ? -0.556 -4.190 -10.464 1.00 91.44 117 PRO A O 1
ATOM 933 N N . GLY A 1 118 ? 0.843 -2.457 -10.143 1.00 88.19 118 GLY A N 1
ATOM 934 C CA . GLY A 1 118 ? 0.774 -1.904 -11.491 1.00 88.19 118 GLY A CA 1
ATOM 935 C C . GLY A 1 118 ? 2.176 -1.801 -12.081 1.00 88.19 118 GLY A C 1
ATOM 936 O O . GLY A 1 118 ? 3.140 -1.547 -11.357 1.00 88.19 118 GLY A O 1
ATOM 937 N N . ILE A 1 119 ? 2.296 -2.008 -13.391 1.00 86.62 119 ILE A N 1
ATOM 938 C CA . ILE A 1 119 ? 3.552 -1.788 -14.114 1.00 86.62 119 ILE A CA 1
ATOM 939 C C . ILE A 1 119 ? 3.622 -0.306 -14.488 1.00 86.62 119 ILE A C 1
ATOM 941 O O . ILE A 1 119 ? 2.810 0.159 -15.282 1.00 86.62 119 ILE A O 1
ATOM 945 N N . THR A 1 120 ? 4.590 0.422 -13.926 1.00 83.75 120 THR A N 1
ATOM 946 C CA . THR A 1 120 ? 4.844 1.832 -14.277 1.00 83.75 120 THR A CA 1
ATOM 947 C C . THR A 1 120 ? 5.888 1.961 -15.387 1.00 83.75 120 THR A C 1
ATOM 949 O O . THR A 1 120 ? 5.709 2.742 -16.312 1.00 83.75 120 THR A O 1
ATOM 952 N N . PHE A 1 121 ? 6.974 1.186 -15.311 1.00 85.50 121 PHE A N 1
ATOM 953 C CA . PHE A 1 121 ? 8.042 1.142 -16.312 1.00 85.50 121 PHE A CA 1
ATOM 954 C C . PHE A 1 121 ? 8.685 -0.245 -16.354 1.00 85.50 121 PHE A C 1
ATOM 956 O O . PHE A 1 121 ? 8.630 -1.015 -15.390 1.00 85.50 121 PHE A O 1
ATOM 963 N N . THR A 1 122 ? 9.337 -0.540 -17.471 1.00 85.81 122 THR A N 1
ATOM 964 C CA . THR A 1 122 ? 10.213 -1.698 -17.652 1.00 85.81 122 THR A CA 1
ATOM 965 C C . THR A 1 122 ? 11.635 -1.206 -17.882 1.00 85.81 122 THR A C 1
ATOM 967 O O . THR A 1 122 ? 11.838 -0.262 -18.634 1.00 85.81 122 THR A O 1
ATOM 970 N N . TYR A 1 123 ? 12.625 -1.851 -17.265 1.00 84.75 123 TYR A N 1
ATOM 971 C CA . TYR A 1 123 ? 14.036 -1.454 -17.398 1.00 84.75 123 TYR A CA 1
ATOM 972 C C . TYR A 1 123 ? 14.753 -2.071 -18.600 1.00 84.75 123 TYR A C 1
ATOM 974 O O . TYR A 1 123 ? 15.892 -1.720 -18.887 1.00 84.75 123 TYR A O 1
ATOM 982 N N . LEU A 1 124 ? 14.124 -3.039 -19.264 1.00 88.88 124 LEU A N 1
ATOM 983 C CA . LEU A 1 124 ? 14.708 -3.708 -20.416 1.00 88.88 124 LEU A CA 1
ATOM 984 C C . LEU A 1 124 ? 14.136 -3.111 -21.697 1.00 88.88 124 LEU A C 1
ATOM 986 O O . LEU A 1 124 ? 12.932 -2.891 -21.810 1.00 88.88 124 LEU A O 1
ATOM 990 N N . GLY A 1 125 ? 15.026 -2.895 -22.656 1.00 91.38 125 GLY A N 1
ATOM 991 C CA . GLY A 1 125 ? 14.722 -2.425 -23.998 1.00 91.38 125 GLY A CA 1
ATOM 992 C C . GLY A 1 125 ? 15.684 -3.054 -25.000 1.00 91.38 125 GLY A C 1
ATOM 993 O O . GLY A 1 125 ? 16.327 -4.068 -24.716 1.00 91.38 125 GLY A O 1
ATOM 994 N N . LEU A 1 126 ? 15.797 -2.458 -26.184 1.00 94.81 126 LEU A N 1
ATOM 995 C CA . LEU A 1 126 ? 16.802 -2.886 -27.155 1.00 94.81 126 LEU A CA 1
ATOM 996 C C . LEU A 1 126 ? 18.196 -2.462 -26.683 1.00 94.81 126 LEU A C 1
ATOM 998 O O . LEU A 1 126 ? 18.375 -1.365 -26.159 1.00 94.81 126 LEU A O 1
ATOM 1002 N N . LYS A 1 127 ? 19.192 -3.326 -26.898 1.00 94.69 127 LYS A N 1
ATOM 1003 C CA . LYS A 1 127 ? 20.588 -2.989 -26.611 1.00 94.69 127 LYS A CA 1
ATOM 1004 C C . LYS A 1 127 ? 21.046 -1.861 -27.539 1.00 94.69 127 LYS A C 1
ATOM 1006 O O . LYS A 1 127 ? 20.941 -1.991 -28.761 1.00 94.69 127 LYS A O 1
ATOM 1011 N N . VAL A 1 128 ? 21.616 -0.822 -26.943 1.00 95.75 128 VAL A N 1
ATOM 1012 C CA . VAL A 1 128 ? 22.298 0.303 -27.593 1.00 95.75 128 VAL A CA 1
ATOM 1013 C C . VAL A 1 128 ? 23.591 0.604 -26.834 1.00 95.75 128 VAL A C 1
ATOM 1015 O O . V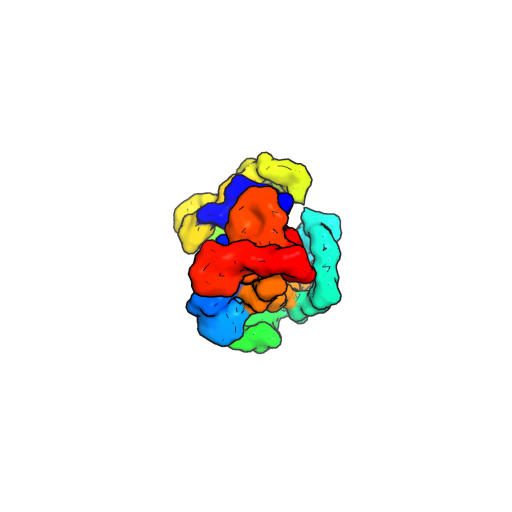AL A 1 128 ? 23.772 0.103 -25.724 1.00 95.75 128 VAL A O 1
ATOM 1018 N N . GLU A 1 129 ? 24.480 1.393 -27.429 1.00 95.06 129 GLU A N 1
ATOM 1019 C CA . GLU A 1 129 ? 25.601 2.025 -26.717 1.00 95.06 129 GLU A CA 1
ATOM 1020 C C . GLU A 1 129 ? 25.377 3.555 -26.723 1.00 95.06 129 GLU A C 1
ATOM 1022 O O . GLU A 1 129 ? 24.242 4.014 -26.878 1.00 95.06 129 GLU A O 1
ATOM 1027 N N . ASP A 1 130 ? 26.431 4.356 -26.576 1.00 96.06 130 ASP A N 1
ATOM 1028 C CA . ASP A 1 130 ? 26.380 5.828 -26.574 1.00 96.06 130 ASP A CA 1
ATOM 1029 C C . ASP A 1 130 ? 25.882 6.461 -27.893 1.00 96.06 130 ASP A C 1
ATOM 1031 O O . ASP A 1 130 ? 25.420 7.601 -27.890 1.00 96.06 130 ASP A O 1
ATOM 1035 N N . ASP A 1 131 ? 25.907 5.715 -29.002 1.00 95.88 131 ASP A N 1
ATOM 1036 C CA . ASP A 1 131 ? 25.393 6.117 -30.321 1.00 95.88 131 ASP A CA 1
ATOM 1037 C C . ASP A 1 131 ? 23.869 5.950 -30.505 1.00 95.88 131 ASP A C 1
ATOM 1039 O O . ASP A 1 131 ? 23.342 6.263 -31.576 1.00 95.88 131 ASP A O 1
ATOM 1043 N N . ALA A 1 132 ? 23.163 5.429 -29.492 1.00 97.38 132 ALA A N 1
ATOM 1044 C CA . ALA A 1 132 ? 21.730 5.107 -29.508 1.00 97.38 132 ALA A CA 1
ATOM 1045 C C . ALA A 1 132 ? 21.278 4.117 -30.608 1.00 97.38 132 ALA A C 1
ATOM 1047 O O . ALA A 1 132 ? 20.078 3.864 -30.754 1.00 97.38 132 ALA A O 1
ATOM 1048 N N . ALA A 1 133 ? 22.197 3.526 -31.380 1.00 98.06 133 ALA A N 1
ATOM 1049 C CA . ALA A 1 133 ? 21.866 2.628 -32.480 1.00 98.06 133 ALA A CA 1
ATOM 1050 C C . ALA A 1 133 ? 21.601 1.203 -31.971 1.00 98.06 133 ALA A C 1
ATOM 1052 O O . ALA A 1 133 ? 22.401 0.614 -31.236 1.00 98.06 133 ALA A O 1
ATOM 1053 N N . VAL A 1 134 ? 20.492 0.602 -32.407 1.00 97.88 134 VAL A N 1
ATOM 1054 C CA . VAL A 1 134 ? 20.105 -0.762 -32.008 1.00 97.88 134 VAL A CA 1
ATOM 1055 C C . VAL A 1 134 ? 21.170 -1.774 -32.431 1.00 97.88 134 VAL A C 1
ATOM 1057 O O . VAL A 1 134 ? 21.666 -1.730 -33.557 1.00 97.88 134 VAL A O 1
ATOM 1060 N N . ARG A 1 135 ? 21.508 -2.715 -31.543 1.00 97.69 135 ARG A N 1
ATOM 1061 C CA . ARG A 1 135 ? 22.485 -3.779 -31.812 1.00 97.69 135 ARG A CA 1
ATOM 1062 C C . ARG A 1 135 ? 21.826 -5.057 -32.343 1.00 97.69 135 ARG A C 1
ATOM 1064 O O . ARG A 1 135 ? 21.107 -5.734 -31.614 1.00 97.69 135 ARG A O 1
ATOM 1071 N N . PHE A 1 136 ? 22.169 -5.461 -33.567 1.00 96.44 136 PHE A N 1
ATOM 1072 C CA . PHE A 1 136 ? 21.853 -6.784 -34.127 1.00 96.44 136 PHE A CA 1
ATOM 1073 C C . PHE A 1 136 ? 23.124 -7.636 -34.158 1.00 96.44 136 PHE A C 1
ATOM 1075 O O . PHE A 1 136 ? 24.080 -7.287 -34.846 1.00 96.44 136 PHE A O 1
ATOM 1082 N N . ASN A 1 137 ? 23.182 -8.734 -33.395 1.00 94.88 137 ASN A N 1
ATOM 1083 C CA . ASN A 1 137 ? 24.410 -9.534 -33.225 1.00 94.88 137 ASN A CA 1
ATOM 1084 C C . ASN A 1 137 ? 25.636 -8.670 -32.855 1.00 94.88 137 ASN A C 1
ATOM 1086 O O . ASN A 1 137 ? 26.709 -8.811 -33.439 1.00 94.88 137 ASN A O 1
ATOM 1090 N N . ASN A 1 138 ? 25.457 -7.736 -31.911 1.00 94.69 138 ASN A N 1
ATOM 1091 C CA . ASN A 1 138 ? 26.447 -6.727 -31.502 1.00 94.69 138 ASN A CA 1
ATOM 1092 C C . ASN A 1 138 ? 26.906 -5.746 -32.606 1.00 94.69 138 ASN A C 1
ATOM 1094 O O . ASN A 1 138 ? 27.842 -4.987 -32.371 1.00 94.69 138 ASN A O 1
ATOM 1098 N N . LYS A 1 139 ? 26.253 -5.702 -33.775 1.00 97.44 139 LYS A N 1
ATOM 1099 C CA . LYS A 1 139 ? 26.524 -4.707 -34.826 1.00 97.44 139 LYS A CA 1
ATOM 1100 C C . LYS A 1 139 ? 25.526 -3.545 -34.757 1.00 97.44 139 LYS A C 1
ATOM 1102 O O . LYS A 1 139 ? 24.334 -3.818 -34.594 1.00 97.44 139 LYS A O 1
ATOM 1107 N N . PRO A 1 140 ? 25.978 -2.283 -34.883 1.00 97.88 140 PRO A N 1
ATOM 1108 C CA . PRO A 1 140 ? 25.091 -1.123 -34.909 1.00 97.88 140 PRO A CA 1
ATOM 1109 C C . PRO A 1 140 ? 24.181 -1.157 -36.142 1.00 97.88 140 PRO A C 1
ATOM 1111 O O . PRO A 1 140 ? 24.637 -1.435 -37.252 1.00 97.88 140 PRO A O 1
ATOM 1114 N N . SER A 1 141 ? 22.897 -0.857 -35.955 1.00 97.56 141 SER A N 1
ATOM 1115 C CA 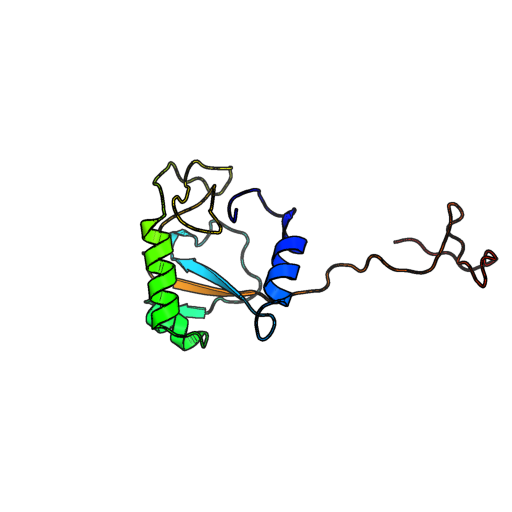. SER A 1 141 ? 21.983 -0.575 -37.060 1.00 97.56 141 SER A CA 1
ATOM 1116 C C . SER A 1 141 ? 22.312 0.775 -37.695 1.00 97.56 141 SER A C 1
ATOM 1118 O O . SER A 1 141 ? 22.537 1.755 -36.994 1.00 97.56 141 SER A O 1
ATOM 1120 N N . HIS A 1 142 ? 22.282 0.851 -39.025 1.00 96.69 142 HIS A N 1
ATOM 1121 C CA . HIS A 1 142 ? 22.540 2.101 -39.748 1.00 96.69 142 HIS A CA 1
ATOM 1122 C C . HIS A 1 142 ? 21.368 3.092 -39.699 1.00 96.69 142 HIS A C 1
ATOM 1124 O O . HIS A 1 142 ? 21.555 4.272 -39.982 1.00 96.69 142 HIS A O 1
ATOM 1130 N N . ASN A 1 143 ? 20.156 2.620 -39.400 1.00 97.19 143 ASN A N 1
ATOM 1131 C CA . ASN A 1 143 ? 18.929 3.405 -39.549 1.00 97.19 143 ASN A CA 1
ATOM 1132 C C . ASN A 1 143 ? 17.890 3.169 -38.440 1.00 97.19 143 ASN A C 1
ATOM 1134 O O . ASN A 1 143 ? 16.751 3.608 -38.586 1.00 97.19 143 ASN A O 1
ATOM 1138 N N . LEU A 1 144 ? 18.251 2.477 -37.353 1.00 97.56 144 LEU A N 1
ATOM 1139 C CA . LEU A 1 144 ? 17.358 2.240 -36.217 1.00 97.56 144 LEU A CA 1
ATOM 1140 C C . LEU A 1 144 ? 18.024 2.675 -34.913 1.00 97.56 144 LEU A C 1
ATOM 1142 O O . LEU A 1 144 ? 19.040 2.107 -34.512 1.00 97.56 144 LEU A O 1
ATOM 1146 N N . PHE A 1 145 ? 17.391 3.633 -34.243 1.00 97.44 145 PHE A N 1
ATOM 1147 C CA . PHE A 1 145 ? 17.853 4.238 -33.000 1.00 97.44 145 PHE A CA 1
ATOM 1148 C C . PHE A 1 145 ? 16.741 4.160 -31.953 1.00 97.44 145 PHE A C 1
ATOM 1150 O O . PHE A 1 145 ? 15.564 4.252 -32.311 1.00 97.44 145 PHE A O 1
ATOM 1157 N N . VAL A 1 146 ? 17.091 3.992 -30.678 1.00 96.31 146 VAL A N 1
ATOM 1158 C CA . VAL A 1 146 ? 16.125 4.013 -29.568 1.00 96.31 146 VAL A CA 1
ATOM 1159 C C . VAL A 1 146 ? 16.655 4.802 -28.376 1.00 96.31 146 VAL A C 1
ATOM 1161 O O . VAL A 1 146 ? 17.854 4.831 -28.119 1.00 96.31 146 VAL A O 1
ATOM 1164 N N . ALA A 1 147 ? 15.733 5.415 -27.639 1.00 92.81 147 ALA A N 1
ATOM 1165 C CA . ALA A 1 147 ? 15.965 6.101 -26.374 1.00 92.81 147 ALA A CA 1
ATOM 1166 C C . ALA A 1 147 ? 14.715 5.940 -25.492 1.00 92.81 147 ALA A C 1
ATOM 1168 O O . ALA A 1 147 ? 13.622 5.710 -26.018 1.00 92.81 147 ALA A O 1
ATOM 1169 N N . GLY A 1 148 ? 14.874 6.043 -24.174 1.00 88.44 148 GLY A N 1
ATOM 1170 C CA . GLY A 1 148 ? 13.807 5.863 -23.188 1.00 88.44 148 GLY A CA 1
ATOM 1171 C C . GLY A 1 148 ? 14.338 5.836 -21.767 1.00 88.44 148 GLY A C 1
ATOM 1172 O O . GLY A 1 148 ? 15.574 5.712 -21.613 1.00 88.44 148 GLY A O 1
#

Sequence (148 aa):
DEGEDFWPKRYAIWGRLVAKQPQQIAYSIIDSKAIGRFMPPVFAGVKANSIQELAEKIGLDAKTLCHTVEEFNQACVQGTFNHTVLDDCTTENIVPNKTHWAVHLDQPPFYAYALKPGITFTYLGLKVEDDAAVRFNNKPSHNLFVAG

Radius of gyration: 21.31 Å; chains: 1; bounding box: 46×31×61 Å